Protein AF-A0A7X1RGH8-F1 (afdb_monomer_lite)

Structure (mmCIF, N/CA/C/O backbone):
data_AF-A0A7X1RGH8-F1
#
_entry.id   AF-A0A7X1RGH8-F1
#
loop_
_atom_site.group_PDB
_atom_site.id
_atom_site.type_symbol
_atom_site.label_atom_id
_atom_site.label_alt_id
_atom_site.label_comp_id
_atom_site.label_asym_id
_atom_site.label_entity_id
_atom_site.label_seq_id
_atom_site.pdbx_PDB_ins_code
_atom_site.Cartn_x
_atom_site.Cartn_y
_atom_site.Cartn_z
_atom_site.occupancy
_atom_site.B_iso_or_equiv
_atom_site.auth_seq_id
_atom_site.auth_comp_id
_atom_site.auth_asym_id
_atom_site.auth_atom_id
_atom_site.pdbx_PDB_model_num
ATOM 1 N N . MET A 1 1 ? 13.742 -16.711 2.924 1.00 63.72 1 MET A N 1
ATOM 2 C CA . MET A 1 1 ? 12.861 -16.649 1.733 1.00 63.72 1 MET A CA 1
ATOM 3 C C . MET A 1 1 ? 11.392 -16.856 2.091 1.00 63.72 1 MET A C 1
ATOM 5 O O . MET A 1 1 ? 10.595 -16.024 1.687 1.00 63.72 1 MET A O 1
ATOM 9 N N . ILE A 1 2 ? 11.029 -17.870 2.894 1.00 84.44 2 ILE A N 1
ATOM 10 C CA . ILE A 1 2 ? 9.618 -18.157 3.22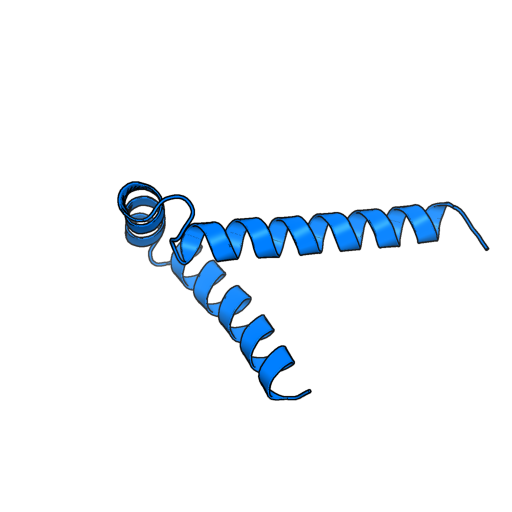8 1.00 84.44 2 ILE A CA 1
ATOM 11 C C . ILE A 1 2 ? 8.883 -16.973 3.891 1.00 84.44 2 ILE A C 1
ATOM 13 O O . ILE A 1 2 ? 7.805 -16.607 3.446 1.00 84.44 2 ILE A O 1
ATOM 17 N N . GLY A 1 3 ? 9.507 -16.296 4.865 1.00 82.50 3 GLY A N 1
ATOM 18 C CA . GLY A 1 3 ? 8.872 -15.181 5.585 1.00 82.50 3 GLY A CA 1
ATOM 19 C C . GLY A 1 3 ? 8.603 -13.948 4.720 1.00 82.50 3 GLY A C 1
ATOM 20 O O . GLY A 1 3 ? 7.622 -13.251 4.940 1.00 82.50 3 GLY A O 1
ATOM 21 N N . PHE A 1 4 ? 9.424 -13.718 3.690 1.00 81.56 4 PHE A N 1
ATOM 22 C CA . PHE A 1 4 ? 9.187 -12.635 2.736 1.00 81.56 4 PHE A CA 1
ATOM 23 C C . PHE A 1 4 ? 7.968 -12.941 1.861 1.00 81.56 4 PHE A C 1
ATOM 25 O O . PHE A 1 4 ? 7.111 -12.089 1.685 1.00 81.56 4 PHE A O 1
ATOM 32 N N . VAL A 1 5 ? 7.832 -14.182 1.384 1.00 85.19 5 VAL A N 1
ATOM 33 C CA . VAL A 1 5 ? 6.668 -14.608 0.587 1.00 85.19 5 VAL A CA 1
ATOM 34 C C . VAL A 1 5 ? 5.381 -14.580 1.416 1.00 85.19 5 VAL A C 1
ATOM 36 O O . VAL A 1 5 ? 4.357 -14.102 0.938 1.00 85.19 5 VAL A O 1
ATOM 39 N N . SER A 1 6 ? 5.431 -15.023 2.674 1.00 86.44 6 SER A N 1
ATOM 40 C CA . SER A 1 6 ? 4.291 -14.921 3.591 1.00 86.44 6 SER A CA 1
ATOM 41 C C . SER A 1 6 ? 3.880 -13.471 3.841 1.00 86.44 6 SER A C 1
ATOM 43 O O . SER A 1 6 ? 2.691 -13.172 3.836 1.00 86.44 6 SER A O 1
ATOM 45 N N . PHE A 1 7 ? 4.850 -12.567 4.004 1.00 85.31 7 PHE A N 1
ATOM 46 C CA . PHE A 1 7 ? 4.586 -11.137 4.153 1.00 85.31 7 PHE A CA 1
ATOM 47 C C . PHE A 1 7 ? 3.899 -10.540 2.916 1.00 85.31 7 PHE A C 1
ATOM 49 O O . PHE A 1 7 ? 2.939 -9.790 3.062 1.00 85.31 7 PHE A O 1
ATOM 56 N N . LEU A 1 8 ? 4.335 -10.921 1.709 1.00 84.81 8 LEU A N 1
ATOM 57 C CA . LEU A 1 8 ? 3.711 -10.483 0.455 1.00 84.81 8 LEU A CA 1
ATOM 58 C C . LEU A 1 8 ? 2.235 -10.885 0.375 1.00 84.81 8 LEU A C 1
ATOM 60 O O . LEU A 1 8 ? 1.377 -10.047 0.114 1.00 84.81 8 LEU A O 1
ATOM 64 N N . ILE A 1 9 ? 1.943 -12.163 0.633 1.00 86.44 9 ILE A N 1
ATOM 65 C CA . ILE A 1 9 ? 0.573 -12.691 0.594 1.00 86.44 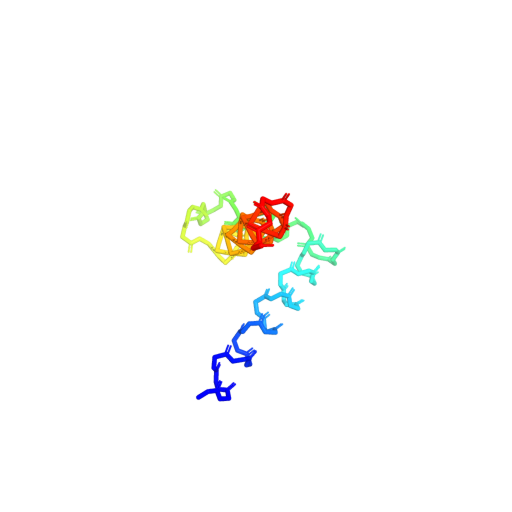9 ILE A CA 1
ATOM 66 C C . ILE A 1 9 ? -0.282 -12.049 1.690 1.00 86.44 9 ILE A C 1
ATOM 68 O O . ILE A 1 9 ? -1.455 -11.768 1.464 1.00 86.44 9 ILE A O 1
ATOM 72 N N . PHE A 1 10 ? 0.297 -11.797 2.866 1.00 88.00 10 PHE A N 1
ATOM 73 C CA . PHE A 1 10 ? -0.396 -11.149 3.972 1.00 88.00 10 PHE A CA 1
ATOM 74 C C . PHE A 1 10 ? -0.792 -9.707 3.638 1.00 88.00 10 PHE A C 1
ATOM 76 O O . PHE A 1 10 ? -1.952 -9.349 3.817 1.00 88.00 10 PHE A O 1
ATOM 83 N N . VAL A 1 11 ? 0.138 -8.899 3.117 1.00 86.69 11 VAL A N 1
ATOM 84 C CA . VAL A 1 11 ? -0.136 -7.509 2.714 1.00 86.69 11 VAL A CA 1
ATOM 85 C C . VAL A 1 11 ? -1.218 -7.448 1.640 1.00 86.69 11 VAL A C 1
ATOM 87 O O . VAL A 1 11 ? -2.161 -6.675 1.783 1.00 86.69 11 VAL A O 1
ATOM 90 N N . GLU A 1 12 ? -1.121 -8.286 0.605 1.00 87.94 12 GLU A N 1
ATOM 91 C CA . GLU A 1 12 ? -2.116 -8.332 -0.472 1.00 87.94 12 GLU A CA 1
ATOM 92 C C . GLU A 1 12 ? -3.477 -8.830 0.030 1.00 87.94 12 GLU A C 1
ATOM 94 O O . GLU A 1 12 ? -4.496 -8.175 -0.170 1.00 87.94 12 GLU A O 1
ATOM 99 N N . GLY A 1 13 ? -3.506 -9.967 0.728 1.00 88.00 13 GLY A N 1
ATOM 100 C CA . GLY A 1 13 ? -4.747 -10.580 1.198 1.00 88.00 13 GLY A CA 1
ATOM 101 C C . GLY A 1 13 ? -5.484 -9.716 2.219 1.00 88.00 13 GLY A C 1
ATOM 102 O O . GLY A 1 13 ? -6.694 -9.525 2.104 1.00 88.00 13 GLY A O 1
ATOM 103 N N . TYR A 1 14 ? -4.759 -9.153 3.188 1.00 86.31 14 TYR A N 1
ATOM 104 C CA . TYR A 1 14 ? -5.351 -8.288 4.204 1.00 86.31 14 TYR A CA 1
ATOM 105 C C . TYR A 1 14 ? -5.746 -6.923 3.626 1.00 86.31 14 TYR A C 1
ATOM 107 O O . TYR A 1 14 ? -6.818 -6.421 3.949 1.00 86.31 14 TYR A O 1
ATOM 115 N N . GLY A 1 15 ? -4.956 -6.359 2.706 1.00 87.94 15 GLY A N 1
ATOM 116 C CA . GLY A 1 15 ? -5.299 -5.111 2.022 1.00 87.94 15 GLY A CA 1
ATOM 117 C C . GLY A 1 15 ? -6.560 -5.217 1.160 1.00 87.94 15 GLY A C 1
ATOM 118 O O . GLY A 1 15 ? -7.436 -4.358 1.249 1.00 87.94 15 GLY A O 1
ATOM 119 N N . ILE A 1 16 ? -6.710 -6.301 0.388 1.00 87.31 16 ILE A N 1
ATOM 120 C CA . ILE A 1 16 ? -7.919 -6.555 -0.416 1.00 87.31 16 ILE A CA 1
ATOM 121 C C . ILE A 1 16 ? -9.132 -6.794 0.489 1.00 87.31 16 ILE A C 1
ATOM 123 O O . ILE A 1 16 ? -10.212 -6.270 0.214 1.00 87.31 16 ILE A O 1
ATOM 127 N N . TYR A 1 17 ? -8.959 -7.552 1.576 1.00 88.06 17 TYR A N 1
ATOM 128 C CA . TYR A 1 17 ? -10.012 -7.762 2.568 1.00 88.06 17 TYR A CA 1
ATOM 129 C C . TYR A 1 17 ? -10.494 -6.430 3.158 1.00 88.06 17 TYR A C 1
ATOM 131 O O . TYR A 1 17 ? -11.696 -6.159 3.148 1.00 88.06 17 TYR A O 1
ATOM 139 N N . LEU A 1 18 ? -9.564 -5.567 3.582 1.00 86.50 18 LEU A N 1
ATOM 140 C CA . LEU A 1 18 ? -9.882 -4.251 4.131 1.00 86.50 18 LEU A CA 1
ATOM 141 C C . LEU A 1 18 ? -10.585 -3.367 3.090 1.00 86.50 18 LEU A C 1
ATOM 143 O O . LEU A 1 18 ? -11.542 -2.678 3.411 1.00 86.50 18 LEU A O 1
ATOM 147 N N . PHE A 1 19 ? -10.161 -3.422 1.826 1.00 83.31 19 PHE A N 1
ATOM 148 C CA . PHE A 1 19 ? -10.753 -2.618 0.757 1.00 83.31 19 PHE A CA 1
ATOM 149 C C . PHE A 1 19 ? -12.185 -3.047 0.396 1.00 83.31 19 PHE A C 1
ATOM 151 O O . PHE A 1 19 ? -13.045 -2.194 0.184 1.00 83.31 19 PHE A O 1
ATOM 158 N N . PHE A 1 20 ? -12.453 -4.355 0.326 1.00 83.88 20 PHE A N 1
ATOM 159 C CA . PHE A 1 20 ? -13.755 -4.882 -0.105 1.00 83.88 20 PHE A CA 1
ATOM 160 C C . PHE A 1 20 ? -14.762 -5.077 1.028 1.00 83.88 20 PHE A C 1
ATOM 162 O O . PHE A 1 20 ? -15.954 -4.868 0.816 1.00 83.88 20 PHE A O 1
ATOM 169 N N . THR A 1 21 ? -14.307 -5.520 2.200 1.00 85.94 21 THR A N 1
ATOM 170 C CA . THR A 1 21 ? -15.190 -5.874 3.325 1.00 85.94 21 THR A CA 1
ATOM 171 C C . THR A 1 21 ? -15.294 -4.736 4.330 1.00 85.94 21 THR A C 1
ATOM 173 O O . THR A 1 21 ? -16.377 -4.466 4.841 1.00 85.94 21 THR A O 1
ATOM 176 N N . GLU A 1 22 ? -14.189 -4.038 4.589 1.00 85.38 22 GLU A N 1
ATOM 177 C CA . GLU A 1 22 ? -14.097 -3.032 5.652 1.00 85.38 22 GLU A CA 1
ATOM 178 C C . GLU A 1 22 ? -13.615 -1.675 5.125 1.00 85.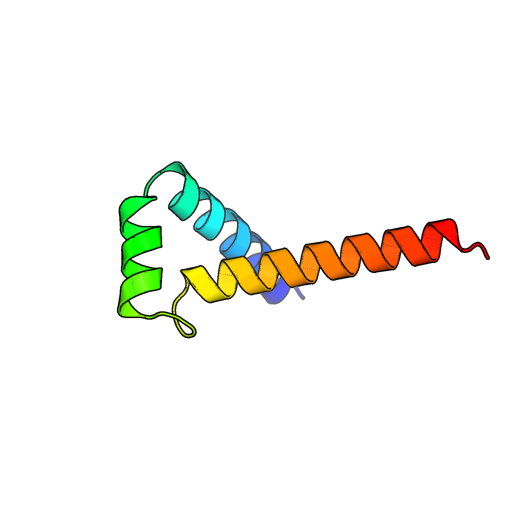38 22 GLU A C 1
ATOM 180 O O . GLU A 1 22 ? -12.742 -1.022 5.698 1.00 85.38 22 GLU A O 1
ATOM 185 N N . SER A 1 23 ? -14.223 -1.212 4.028 1.00 81.38 23 SER A N 1
ATOM 186 C CA . SER A 1 23 ? -13.845 0.038 3.355 1.00 81.38 23 SER A CA 1
ATOM 187 C C . SER A 1 23 ? -13.922 1.270 4.265 1.00 81.38 23 SER A C 1
ATOM 189 O O . SER A 1 23 ? -13.215 2.252 4.052 1.00 81.38 23 SER A O 1
ATOM 191 N N . ASN A 1 24 ? -14.776 1.235 5.290 1.00 82.94 24 ASN A N 1
ATOM 192 C CA . ASN A 1 24 ? -14.876 2.311 6.271 1.00 82.94 24 ASN A CA 1
ATOM 193 C C . ASN A 1 24 ? -13.621 2.378 7.158 1.00 82.94 24 ASN A C 1
ATOM 195 O O . ASN A 1 24 ? -13.046 3.447 7.329 1.00 82.94 24 ASN A O 1
ATOM 199 N N . LEU A 1 25 ? -13.137 1.222 7.627 1.00 81.31 25 LEU A N 1
ATOM 200 C CA . LEU A 1 25 ? -11.893 1.111 8.394 1.00 81.31 25 LEU A CA 1
ATOM 201 C C . LEU A 1 25 ? -10.673 1.483 7.542 1.00 81.31 25 LEU A C 1
ATOM 203 O O . LEU A 1 25 ? -9.737 2.102 8.033 1.00 81.31 25 LEU A O 1
ATOM 207 N N . TYR A 1 26 ? -10.707 1.140 6.252 1.00 81.12 26 TYR A N 1
ATOM 208 C CA . TYR A 1 26 ? -9.689 1.532 5.277 1.00 81.12 26 TYR A CA 1
ATOM 209 C C . TYR A 1 26 ? -9.570 3.061 5.162 1.00 81.12 26 TYR A C 1
ATOM 211 O O . TYR A 1 26 ? -8.475 3.616 5.223 1.00 81.12 26 TYR A O 1
ATOM 219 N N . VAL A 1 27 ? -10.696 3.768 5.018 1.00 81.00 27 VAL A N 1
ATOM 220 C CA . VAL A 1 27 ? -10.700 5.238 4.927 1.00 81.00 27 VAL A CA 1
ATOM 221 C C . VAL A 1 27 ? -10.363 5.879 6.273 1.00 81.00 27 VAL A C 1
ATOM 223 O O . VAL A 1 27 ? -9.685 6.904 6.306 1.00 81.00 27 VAL A O 1
ATOM 226 N N . GLU A 1 28 ? -10.787 5.275 7.379 1.00 85.31 28 GLU A N 1
ATOM 227 C CA . GLU A 1 28 ? -10.488 5.758 8.724 1.00 85.31 28 GLU A CA 1
ATOM 228 C C . GLU A 1 28 ? -8.996 5.634 9.062 1.00 85.31 28 GLU A C 1
ATOM 230 O O . GLU A 1 28 ? -8.394 6.619 9.485 1.00 85.31 28 GLU A O 1
ATOM 235 N N . ASP A 1 29 ? -8.360 4.490 8.785 1.00 83.81 29 ASP A N 1
ATOM 236 C CA . ASP A 1 29 ? -6.911 4.307 8.952 1.00 83.81 29 ASP A CA 1
ATOM 237 C C . ASP A 1 29 ? -6.127 5.245 8.020 1.00 83.81 29 ASP A C 1
ATOM 239 O O . ASP A 1 29 ? -5.147 5.864 8.438 1.00 83.81 29 ASP A O 1
ATOM 243 N N . LEU A 1 30 ? -6.603 5.461 6.789 1.00 83.81 30 LEU A N 1
ATOM 244 C CA . LEU A 1 30 ? -6.018 6.454 5.887 1.00 83.81 30 LEU A CA 1
ATOM 245 C C . LEU A 1 30 ? -6.181 7.894 6.406 1.00 83.81 30 LEU A C 1
ATOM 247 O O . LEU A 1 30 ? -5.280 8.711 6.232 1.00 83.81 30 LEU A O 1
ATOM 251 N N . SER A 1 31 ? -7.300 8.223 7.051 1.00 84.44 31 SER A N 1
ATOM 252 C CA . SER A 1 31 ? -7.558 9.565 7.585 1.00 84.44 31 SER A CA 1
ATOM 253 C C . SER A 1 31 ? -6.837 9.832 8.908 1.00 84.44 31 SER A C 1
ATOM 255 O O . SER A 1 31 ? -6.492 10.982 9.175 1.00 84.44 31 SER A O 1
ATOM 257 N N . GLN A 1 32 ? -6.663 8.812 9.751 1.00 83.62 32 GLN A N 1
ATOM 258 C CA . GLN A 1 32 ? -6.081 8.928 11.091 1.00 83.62 32 GLN A CA 1
ATOM 259 C C . GLN A 1 32 ? -4.566 8.714 11.069 1.00 83.62 32 GLN A C 1
ATOM 261 O O . GLN A 1 32 ? -3.818 9.537 11.595 1.00 83.62 32 GLN A O 1
ATOM 266 N N . ASN A 1 33 ? -4.105 7.637 10.429 1.00 82.38 33 ASN A N 1
ATOM 267 C CA . ASN A 1 33 ? -2.687 7.286 10.367 1.00 82.38 33 ASN A CA 1
ATOM 268 C C . ASN A 1 33 ? -1.993 7.832 9.111 1.00 82.38 33 ASN A C 1
ATOM 270 O O . ASN A 1 33 ? -0.760 7.934 9.084 1.00 82.38 33 ASN A O 1
ATOM 274 N N . GLY A 1 34 ? -2.749 8.199 8.070 1.00 78.44 34 GLY A N 1
ATOM 275 C CA . GLY A 1 34 ? -2.202 8.826 6.869 1.00 78.44 34 GLY A CA 1
ATOM 276 C C . GLY A 1 34 ? -1.084 7.995 6.250 1.00 78.44 34 GLY A C 1
ATOM 277 O O . GLY A 1 34 ? -1.257 6.817 5.937 1.00 78.44 34 GLY A O 1
ATOM 278 N N . LEU A 1 35 ? 0.092 8.612 6.100 1.00 72.25 35 LEU A N 1
ATOM 279 C CA . LEU A 1 35 ? 1.258 8.016 5.440 1.00 72.25 35 LEU A CA 1
ATOM 280 C C . LEU A 1 35 ? 1.897 6.836 6.192 1.00 72.25 35 LEU A C 1
ATOM 282 O O . LEU A 1 35 ? 2.589 6.038 5.565 1.00 72.25 35 LEU A O 1
ATOM 286 N N . PHE A 1 36 ? 1.668 6.712 7.503 1.00 75.94 36 PHE A N 1
ATOM 287 C CA . PHE A 1 36 ? 2.223 5.629 8.328 1.00 75.94 36 PHE A CA 1
ATOM 288 C C . PHE A 1 36 ? 1.206 4.517 8.631 1.00 75.94 36 PHE A C 1
ATOM 290 O O . PHE A 1 36 ? 1.522 3.582 9.365 1.00 75.94 36 PHE A O 1
ATOM 297 N N . GLY A 1 37 ? -0.002 4.607 8.065 1.00 81.50 37 GLY A N 1
ATOM 298 C CA . GLY A 1 37 ? -1.046 3.596 8.210 1.00 81.50 37 GLY A CA 1
ATOM 299 C C . GLY A 1 37 ? -0.793 2.347 7.370 1.00 81.50 37 GLY A C 1
ATOM 300 O O . GLY A 1 37 ? -0.101 2.380 6.344 1.00 81.50 37 GLY A O 1
ATOM 301 N N . PHE A 1 38 ? -1.415 1.243 7.785 1.00 83.94 38 PHE A N 1
ATOM 302 C CA . PHE A 1 38 ? -1.394 -0.012 7.033 1.00 83.94 38 PHE A CA 1
ATOM 303 C C . PHE A 1 38 ? -1.945 0.195 5.613 1.00 83.94 38 PHE A C 1
ATOM 305 O O . PHE A 1 38 ? -1.398 -0.318 4.634 1.00 83.94 38 PHE A O 1
ATOM 312 N N . THR A 1 39 ? -2.972 1.035 5.503 1.00 83.81 39 THR A N 1
ATOM 313 C CA . THR A 1 39 ? -3.646 1.364 4.248 1.00 83.81 39 THR A CA 1
ATOM 314 C C . THR A 1 39 ? -2.709 2.017 3.231 1.00 83.81 39 THR A C 1
ATOM 316 O O . THR A 1 39 ? -2.655 1.608 2.070 1.00 83.81 39 THR A O 1
ATOM 319 N N . THR A 1 40 ? -1.901 2.986 3.662 1.00 84.00 40 THR A N 1
ATOM 320 C CA . THR A 1 40 ? -0.920 3.628 2.777 1.00 84.00 40 THR A CA 1
ATOM 321 C C . THR A 1 40 ? 0.191 2.669 2.374 1.00 84.00 40 THR A C 1
ATOM 323 O O . THR A 1 40 ? 0.603 2.672 1.213 1.00 84.00 40 THR A O 1
ATOM 326 N N . PHE A 1 41 ? 0.657 1.819 3.293 1.00 85.62 41 PHE A N 1
ATOM 327 C CA . PHE A 1 41 ? 1.661 0.812 2.965 1.00 85.62 41 PHE A CA 1
ATOM 328 C C . PHE A 1 41 ? 1.160 -0.130 1.864 1.00 85.62 41 PHE A C 1
ATOM 330 O O . PHE A 1 41 ? 1.881 -0.364 0.897 1.00 85.62 41 PHE A O 1
ATOM 337 N N . PHE A 1 42 ? -0.090 -0.594 1.957 1.00 86.38 42 PHE A N 1
ATOM 338 C CA . PHE A 1 42 ? -0.732 -1.406 0.924 1.00 86.38 42 PHE A CA 1
ATOM 339 C C . PHE A 1 42 ? -0.807 -0.681 -0.432 1.00 86.38 42 PHE A C 1
ATOM 341 O O . PHE A 1 42 ? -0.384 -1.241 -1.444 1.00 86.38 42 PHE A O 1
ATOM 348 N N . ILE A 1 43 ? -1.247 0.585 -0.460 1.00 85.75 43 ILE A N 1
ATOM 349 C CA . ILE A 1 43 ? -1.323 1.387 -1.696 1.00 85.75 43 ILE A CA 1
ATOM 350 C C . ILE A 1 43 ? 0.062 1.554 -2.340 1.00 85.75 43 ILE A C 1
ATOM 352 O O . ILE A 1 43 ? 0.221 1.316 -3.538 1.00 85.75 43 ILE A O 1
ATOM 356 N N . ILE A 1 44 ? 1.074 1.959 -1.562 1.00 88.12 44 ILE A N 1
ATOM 357 C CA . ILE A 1 44 ? 2.445 2.150 -2.061 1.00 88.12 44 ILE A CA 1
ATOM 358 C C . ILE A 1 44 ? 3.008 0.824 -2.567 1.00 88.12 44 ILE A C 1
ATOM 360 O O . ILE A 1 44 ? 3.615 0.780 -3.636 1.00 88.12 44 ILE A O 1
ATOM 364 N N . PHE A 1 45 ? 2.794 -0.259 -1.824 1.00 87.06 45 PHE A N 1
ATOM 365 C CA . PHE A 1 45 ? 3.273 -1.580 -2.195 1.00 87.06 45 PHE A CA 1
ATOM 366 C C . PHE A 1 45 ? 2.686 -2.041 -3.538 1.00 87.06 45 PHE A C 1
ATOM 368 O O . PHE A 1 45 ? 3.425 -2.468 -4.431 1.00 87.06 45 PHE A O 1
ATOM 375 N N . ASN A 1 46 ? 1.377 -1.862 -3.726 1.00 86.31 46 ASN A N 1
ATOM 376 C CA . ASN A 1 46 ? 0.686 -2.215 -4.961 1.00 86.31 46 ASN A CA 1
ATOM 377 C C . ASN A 1 46 ? 1.106 -1.297 -6.138 1.00 86.31 46 ASN A C 1
ATOM 379 O O . ASN A 1 46 ? 1.360 -1.779 -7.243 1.00 86.31 46 ASN A O 1
ATOM 383 N N . LEU A 1 47 ? 1.324 0.004 -5.893 1.00 89.38 47 LEU A N 1
ATOM 384 C CA . LEU A 1 47 ? 1.898 0.945 -6.871 1.00 89.38 47 LEU A CA 1
ATOM 385 C C . LEU A 1 47 ? 3.313 0.554 -7.314 1.00 89.38 47 LEU A C 1
ATOM 387 O O . LEU A 1 47 ? 3.629 0.628 -8.502 1.00 89.38 47 LEU A O 1
ATOM 391 N N . VAL A 1 48 ? 4.171 0.134 -6.381 1.00 89.44 48 VAL A N 1
ATOM 392 C CA . VAL A 1 48 ? 5.530 -0.332 -6.688 1.00 89.44 48 VAL A CA 1
ATOM 393 C C . VAL A 1 48 ? 5.478 -1.608 -7.526 1.00 89.44 48 VAL A C 1
ATOM 395 O O . VAL A 1 48 ? 6.204 -1.705 -8.515 1.00 89.44 48 VAL A O 1
ATOM 398 N N . LEU A 1 49 ? 4.597 -2.557 -7.195 1.00 86.94 49 LEU A N 1
ATOM 399 C CA . LEU A 1 49 ? 4.381 -3.754 -8.011 1.00 86.94 49 LEU A CA 1
ATOM 400 C C . LEU A 1 49 ? 3.893 -3.405 -9.419 1.00 86.94 49 LEU A C 1
ATOM 402 O O . LEU A 1 49 ? 4.417 -3.948 -10.391 1.00 86.94 49 LEU A O 1
ATOM 406 N N . LEU A 1 50 ? 2.953 -2.467 -9.550 1.00 88.88 50 LEU A N 1
ATOM 407 C CA . LEU A 1 50 ? 2.480 -1.995 -10.848 1.00 88.88 50 LEU A CA 1
ATOM 408 C C . LEU A 1 50 ? 3.601 -1.314 -11.642 1.00 88.88 50 LEU A C 1
ATOM 410 O O . LEU A 1 50 ? 3.748 -1.566 -12.835 1.00 88.88 50 LEU A O 1
ATOM 414 N N . ALA A 1 51 ? 4.425 -0.490 -10.994 1.00 90.50 51 ALA A N 1
ATOM 415 C CA . ALA A 1 51 ? 5.574 0.150 -11.625 1.00 90.50 51 ALA A CA 1
ATOM 416 C C . ALA A 1 51 ? 6.616 -0.882 -12.084 1.00 90.50 51 ALA A C 1
ATOM 418 O O . ALA A 1 51 ? 7.131 -0.771 -13.195 1.00 90.50 51 ALA A O 1
ATOM 419 N N . LEU A 1 52 ? 6.881 -1.916 -11.278 1.00 88.94 52 LEU A N 1
ATOM 420 C CA . LEU A 1 52 ? 7.752 -3.035 -11.640 1.00 88.94 52 LEU A CA 1
ATOM 421 C C . LEU A 1 52 ? 7.174 -3.855 -12.795 1.00 88.94 52 LEU A C 1
ATOM 423 O O . LEU A 1 52 ? 7.914 -4.195 -13.715 1.00 88.94 52 LEU A O 1
ATOM 427 N N . ALA A 1 53 ? 5.871 -4.137 -12.788 1.00 87.00 53 ALA A N 1
ATOM 428 C CA . ALA A 1 53 ? 5.188 -4.850 -13.862 1.00 87.00 53 ALA A CA 1
ATOM 429 C C . ALA A 1 53 ? 5.196 -4.038 -15.166 1.00 87.00 53 ALA A C 1
ATOM 431 O O . ALA A 1 53 ? 5.533 -4.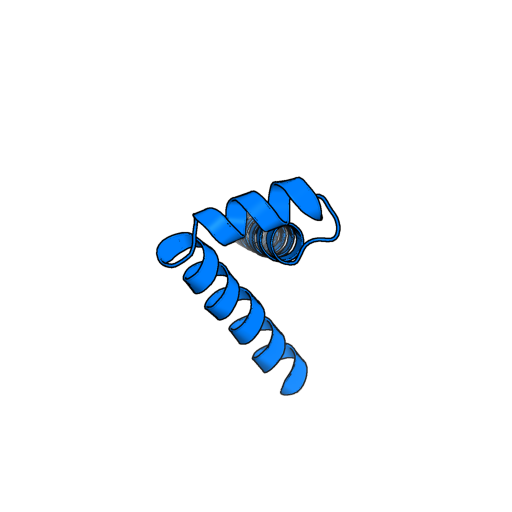573 -16.222 1.00 87.00 53 ALA A O 1
ATOM 432 N N . CYS A 1 54 ? 4.919 -2.733 -15.090 1.00 87.25 54 CYS A N 1
ATOM 433 C CA . CYS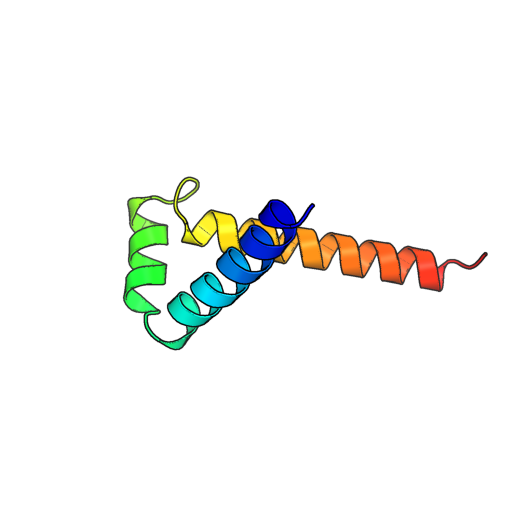 A 1 54 ? 5.060 -1.802 -16.203 1.00 87.25 54 CYS A CA 1
ATOM 434 C C . CYS A 1 54 ? 6.497 -1.793 -16.715 1.00 87.25 54 CYS A C 1
ATOM 436 O O . CYS A 1 54 ? 6.710 -1.984 -17.905 1.00 87.25 54 CYS A O 1
ATOM 438 N N . TRP A 1 55 ? 7.493 -1.622 -15.843 1.00 87.06 55 TRP A N 1
ATOM 439 C CA . TRP A 1 55 ? 8.905 -1.620 -16.220 1.00 87.06 55 TRP A CA 1
ATOM 440 C C . TRP A 1 55 ? 9.333 -2.938 -16.871 1.00 87.06 55 TRP A C 1
ATOM 442 O O . TRP A 1 55 ? 9.992 -2.924 -17.910 1.00 87.06 55 TRP A O 1
ATOM 452 N N . ALA A 1 56 ? 8.928 -4.076 -16.304 1.00 85.19 56 ALA A N 1
ATOM 453 C CA . ALA A 1 56 ? 9.173 -5.400 -16.862 1.00 85.19 56 ALA A CA 1
ATOM 454 C C . ALA A 1 56 ? 8.503 -5.557 -18.236 1.00 85.19 56 ALA A C 1
ATOM 456 O O . ALA A 1 56 ? 9.147 -6.023 -19.174 1.00 85.19 56 ALA A O 1
ATOM 457 N N . GLY A 1 57 ? 7.263 -5.087 -18.390 1.00 83.31 57 GLY A N 1
ATOM 458 C CA . GLY A 1 57 ? 6.550 -5.043 -19.666 1.00 83.31 57 GLY A CA 1
ATOM 459 C C . GLY A 1 57 ? 7.208 -4.113 -20.692 1.00 83.31 57 GLY A C 1
ATOM 460 O O . GLY A 1 57 ? 7.340 -4.477 -21.858 1.00 83.31 57 GLY A O 1
ATOM 461 N N . TYR A 1 58 ? 7.698 -2.944 -20.272 1.00 76.88 58 TYR A N 1
ATOM 462 C CA . TYR A 1 58 ? 8.456 -2.014 -21.114 1.00 76.88 58 TYR A CA 1
ATOM 463 C C . TYR A 1 58 ? 9.790 -2.621 -21.559 1.00 76.88 58 TYR A C 1
ATOM 465 O O . TYR A 1 58 ? 10.133 -2.537 -22.738 1.00 76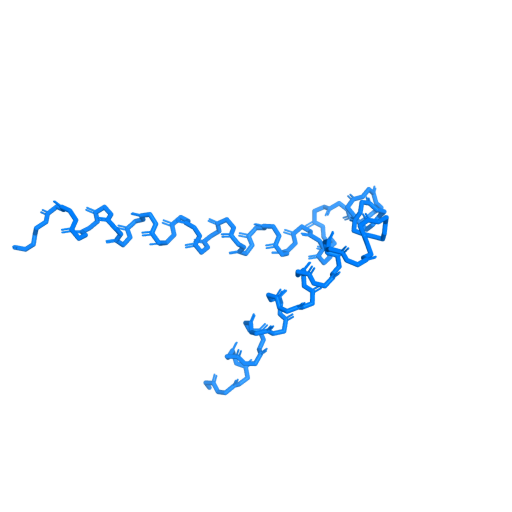.88 58 TYR A O 1
ATOM 473 N N . LYS A 1 59 ? 10.527 -3.268 -20.647 1.00 72.81 59 LYS A N 1
ATOM 474 C CA . LYS A 1 59 ? 11.751 -4.026 -20.955 1.00 72.81 59 LYS A CA 1
ATOM 475 C C . LYS A 1 59 ? 11.470 -5.169 -21.926 1.00 72.81 59 LYS A C 1
ATOM 477 O O . LYS A 1 59 ? 12.241 -5.345 -22.860 1.00 72.81 59 LYS A O 1
ATOM 482 N N . TRP A 1 60 ? 10.362 -5.888 -21.749 1.00 66.56 60 TRP A N 1
ATOM 483 C CA . TRP A 1 60 ? 9.931 -6.950 -22.659 1.00 66.56 60 TRP A CA 1
ATOM 484 C C . TRP A 1 60 ? 9.628 -6.408 -24.061 1.00 66.56 60 TRP A C 1
ATOM 486 O O . TRP A 1 60 ? 10.070 -6.970 -25.058 1.00 66.56 60 TRP A O 1
ATOM 496 N N . LYS A 1 61 ? 8.933 -5.267 -24.153 1.00 62.44 61 LYS A N 1
ATOM 497 C CA . LYS A 1 61 ? 8.612 -4.613 -25.431 1.00 62.44 61 LYS A CA 1
ATOM 498 C C . LYS A 1 61 ? 9.835 -4.029 -26.145 1.00 62.44 61 LYS A C 1
ATOM 500 O O . LYS A 1 61 ? 9.775 -3.820 -27.352 1.00 62.44 61 LYS A O 1
ATOM 505 N N . ARG A 1 62 ? 10.916 -3.723 -25.416 1.00 57.53 62 ARG A N 1
ATOM 506 C CA . ARG A 1 62 ? 12.144 -3.133 -25.972 1.00 57.53 62 ARG A CA 1
ATOM 507 C C . ARG A 1 62 ? 13.159 -4.136 -26.513 1.00 57.53 62 ARG A C 1
ATOM 509 O O . ARG A 1 62 ? 14.169 -3.657 -27.006 1.00 57.53 62 ARG A O 1
ATOM 516 N N . GLY A 1 63 ? 12.863 -5.438 -26.498 1.00 59.62 63 GLY A N 1
ATOM 517 C CA . GLY A 1 63 ? 13.649 -6.455 -27.199 1.00 59.62 63 GLY A CA 1
ATOM 518 C C . GLY A 1 63 ? 15.057 -6.660 -26.631 1.00 59.62 63 GLY A C 1
ATOM 519 O O . GLY A 1 63 ? 15.849 -5.730 -26.494 1.00 59.62 63 GLY A O 1
ATOM 520 N N . TYR A 1 64 ? 15.373 -7.909 -26.310 1.00 48.84 64 TYR A N 1
ATOM 521 C CA . TYR A 1 64 ? 16.693 -8.425 -26.660 1.00 48.84 64 TYR A CA 1
ATOM 522 C C . TYR A 1 64 ? 16.652 -8.832 -28.131 1.00 48.84 64 TYR A C 1
ATOM 524 O O . TYR A 1 64 ? 15.568 -9.302 -28.554 1.00 48.84 64 TYR A O 1
#

pLDDT: mean 82.26, std 8.24, range [48.84, 90.5]

Organism: Streptococcus mitis (NCBI:txid28037)

InterPro domains:
  IPR046010 Protein of unknown function DUF5966 [PF19391] (1-51)

Secondary structure (DSSP, 8-state):
-HHHHHHHHHHHHHHHHHHHT-HHHHHHHHHHTGGGSHHHHHHHHHHHHHHHHHHHHHHHHT--

Sequence (64 aa):
MIGFVSFLIFVEGYGIYLFFTESNLYVEDLSQNGLFGFTTFFIIFNLVLLALACWAGYKWKRGY

Foldseek 3Di:
DVVVVVVVCCLVVVQVCCVPPVVVVLVVQCVPVNCNGSNNVSVVVVVVVVVVVVVVVVVVVVDD

Radius of gyration: 14.73 Å; chains: 1; bounding box: 32×28×38 Å